Protein AF-A0A1H1LET4-F1 (afdb_monomer_lite)

Secondary structure (DSSP, 8-state):
-PPPHHHHHHHHHHHT-HHHHHHHHHHHHHHHHH-SSHHHHHHHHHHHHHHHHHHHTTT-HHHHHHHTT-------HHHHHHHHHHHSPPPPP----PPP-

Sequence (101 aa):
MSLNRYEQALFDYWDKQPDERRHWQAKVVGTARLSAAPGEAARTLERELWEHFTERSPHVPALRELSAGGLRRVSLLNLAEHLLRLWGPPPKPKKPASPPG

pLDDT: mean 88.92, std 10.52, range [54.69, 96.88]

Radius of gyration: 16.02 Å; chains: 1; bounding box: 55×26×35 Å

Structure (mmCIF, N/CA/C/O backbone):
data_AF-A0A1H1LET4-F1
#
_entry.id   AF-A0A1H1LET4-F1
#
loop_
_atom_site.group_PDB
_atom_site.id
_atom_site.type_symbol
_atom_site.label_atom_id
_atom_site.label_alt_id
_atom_site.label_comp_id
_atom_site.label_asym_id
_atom_site.label_entity_id
_atom_site.label_seq_id
_atom_site.pdbx_PDB_ins_code
_atom_site.Cartn_x
_atom_site.Cartn_y
_atom_site.Cartn_z
_atom_site.occupancy
_atom_site.B_iso_or_equiv
_atom_site.auth_seq_id
_atom_site.auth_comp_id
_atom_site.auth_asym_id
_atom_site.auth_atom_id
_atom_site.pdbx_PDB_model_num
ATOM 1 N N . MET A 1 1 ? 13.738 -7.435 4.382 1.00 64.94 1 MET A N 1
ATOM 2 C CA . MET A 1 1 ? 13.264 -6.199 5.041 1.00 64.94 1 MET A CA 1
ATOM 3 C C . MET A 1 1 ? 12.026 -6.546 5.830 1.00 64.94 1 MET A C 1
ATOM 5 O O . MET A 1 1 ? 11.208 -7.292 5.308 1.00 64.94 1 MET A O 1
ATOM 9 N N . SER A 1 2 ? 11.936 -6.064 7.066 1.00 87.38 2 SER A N 1
ATOM 10 C CA . SER A 1 2 ? 10.733 -6.216 7.887 1.00 87.38 2 SER A CA 1
ATOM 11 C C . SER A 1 2 ? 9.764 -5.080 7.574 1.00 87.38 2 SER A C 1
ATOM 13 O O . SER A 1 2 ? 10.212 -3.954 7.356 1.00 87.38 2 SER A O 1
ATOM 15 N N . LEU A 1 3 ? 8.464 -5.371 7.558 1.00 93.44 3 LEU A N 1
ATOM 16 C CA . LEU A 1 3 ? 7.424 -4.349 7.458 1.00 93.44 3 LEU A CA 1
ATOM 17 C C . LEU A 1 3 ? 7.245 -3.665 8.820 1.00 93.44 3 LEU A C 1
ATOM 19 O O . LEU A 1 3 ? 7.339 -4.310 9.866 1.00 93.44 3 LEU A O 1
ATOM 23 N N . ASN A 1 4 ? 7.012 -2.354 8.816 1.00 93.31 4 ASN A N 1
ATOM 24 C CA . ASN A 1 4 ? 6.574 -1.624 10.001 1.00 93.31 4 ASN A CA 1
ATOM 25 C C . ASN A 1 4 ? 5.079 -1.887 10.282 1.00 93.31 4 ASN A C 1
ATOM 27 O O . ASN A 1 4 ? 4.376 -2.476 9.466 1.00 93.31 4 ASN A O 1
ATOM 31 N N . ARG A 1 5 ? 4.558 -1.425 11.426 1.00 93.06 5 ARG A N 1
ATOM 32 C CA . ARG A 1 5 ? 3.158 -1.687 11.820 1.00 93.06 5 ARG A CA 1
ATOM 33 C C . ARG A 1 5 ? 2.099 -1.175 10.828 1.00 93.06 5 ARG A C 1
ATOM 35 O O . ARG A 1 5 ? 1.063 -1.809 10.691 1.00 93.06 5 ARG A O 1
ATOM 42 N N . TYR A 1 6 ? 2.346 -0.053 10.145 1.00 93.88 6 TYR A N 1
ATOM 43 C CA . TYR A 1 6 ? 1.421 0.507 9.149 1.00 93.88 6 TYR A CA 1
ATOM 44 C C . TYR A 1 6 ? 1.442 -0.320 7.869 1.00 93.88 6 TYR A C 1
ATOM 46 O O . TYR A 1 6 ? 0.398 -0.662 7.323 1.00 93.88 6 TYR A O 1
ATOM 54 N N . GLU A 1 7 ? 2.648 -0.674 7.430 1.00 95.38 7 GLU A N 1
ATOM 55 C CA . GLU A 1 7 ? 2.885 -1.534 6.276 1.00 95.38 7 GLU A CA 1
ATOM 56 C C . GLU A 1 7 ? 2.263 -2.920 6.472 1.00 95.38 7 GLU A C 1
ATOM 58 O O . GLU A 1 7 ? 1.563 -3.410 5.589 1.00 95.38 7 GLU A O 1
ATOM 63 N N . GLN A 1 8 ? 2.469 -3.521 7.646 1.00 95.38 8 GLN A N 1
ATOM 64 C CA . GLN A 1 8 ? 1.907 -4.821 7.993 1.00 95.38 8 GLN A CA 1
ATOM 65 C C . GLN A 1 8 ? 0.379 -4.768 8.044 1.00 95.38 8 GLN A C 1
ATOM 67 O O . GLN A 1 8 ? -0.275 -5.588 7.412 1.00 95.38 8 GLN A O 1
ATOM 72 N N . ALA A 1 9 ? -0.202 -3.772 8.721 1.00 95.00 9 ALA A N 1
ATOM 73 C CA . ALA A 1 9 ? -1.654 -3.658 8.830 1.00 95.00 9 ALA A CA 1
ATOM 74 C C . ALA A 1 9 ? -2.336 -3.466 7.467 1.00 95.00 9 ALA A C 1
ATOM 76 O O . ALA A 1 9 ? -3.395 -4.046 7.230 1.00 95.00 9 ALA A O 1
ATOM 77 N N . LEU A 1 10 ? -1.734 -2.682 6.562 1.00 95.00 10 LEU A N 1
ATOM 78 C CA . LEU A 1 10 ? -2.259 -2.506 5.207 1.00 95.00 10 LEU A CA 1
ATOM 79 C C . LEU A 1 10 ? -2.169 -3.805 4.395 1.00 95.00 10 LEU A C 1
ATOM 81 O O . LEU A 1 10 ? -3.113 -4.163 3.694 1.00 95.00 10 LEU A O 1
ATOM 85 N N . PHE A 1 11 ? -1.056 -4.528 4.521 1.00 95.06 11 PHE A N 1
ATOM 86 C CA . PHE A 1 11 ? -0.871 -5.809 3.849 1.00 95.06 11 PHE A CA 1
ATOM 87 C C . PHE A 1 11 ? -1.861 -6.875 4.350 1.00 95.06 11 PHE A C 1
ATOM 89 O O . PHE A 1 11 ? -2.522 -7.528 3.542 1.00 95.06 11 PHE A O 1
ATOM 96 N N . ASP A 1 12 ? -2.031 -6.992 5.669 1.00 94.81 12 ASP A N 1
ATOM 97 C CA . ASP A 1 12 ? -2.961 -7.936 6.304 1.00 94.81 12 ASP A CA 1
ATOM 98 C C . ASP A 1 12 ? -4.424 -7.612 5.980 1.00 94.81 12 ASP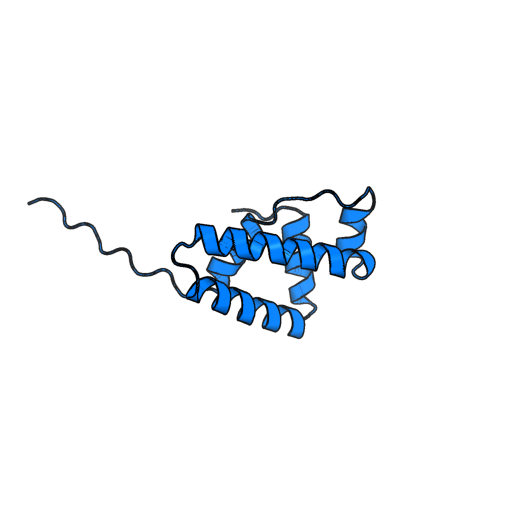 A C 1
ATOM 100 O O . ASP A 1 12 ? -5.269 -8.503 5.861 1.00 94.81 12 ASP A O 1
ATOM 104 N N . TYR A 1 13 ? -4.742 -6.327 5.827 1.00 94.44 13 TYR A N 1
ATOM 105 C CA . TYR A 1 13 ? -6.059 -5.879 5.400 1.00 94.44 13 TYR A CA 1
ATOM 106 C C . TYR A 1 13 ? -6.421 -6.415 4.005 1.00 94.44 13 TYR A C 1
ATOM 108 O O . TYR A 1 13 ? -7.531 -6.917 3.817 1.00 94.44 13 TYR A O 1
ATOM 116 N N . TRP A 1 14 ? -5.490 -6.387 3.046 1.00 94.12 14 TRP A N 1
ATOM 117 C CA . TRP A 1 14 ? -5.747 -6.917 1.703 1.00 94.12 14 TRP A CA 1
ATOM 118 C C . TRP A 1 14 ? -5.909 -8.428 1.650 1.00 94.12 14 TRP A C 1
ATOM 120 O O . TRP A 1 14 ? -6.585 -8.929 0.754 1.00 94.12 14 TRP A O 1
ATOM 130 N N . ASP A 1 15 ? -5.333 -9.174 2.592 1.00 91.00 15 ASP A N 1
ATOM 131 C CA . ASP A 1 15 ? -5.552 -10.621 2.657 1.00 91.00 15 ASP A CA 1
ATOM 132 C C . ASP A 1 15 ? -7.037 -10.960 2.876 1.00 91.00 15 ASP A C 1
ATOM 134 O O . ASP A 1 15 ? -7.549 -11.946 2.352 1.00 91.00 15 ASP A O 1
ATOM 138 N N . LYS A 1 16 ? -7.762 -10.062 3.552 1.00 93.25 16 LYS A N 1
ATOM 139 C CA . LYS A 1 16 ? -9.206 -10.162 3.805 1.00 93.25 16 LYS A CA 1
ATOM 140 C C . LYS A 1 16 ? -10.067 -9.534 2.699 1.00 93.25 16 LYS A C 1
ATOM 142 O O . LYS A 1 16 ? -11.286 -9.663 2.746 1.00 93.25 16 LYS A O 1
ATOM 147 N N . GLN A 1 17 ? -9.456 -8.855 1.724 1.00 94.12 17 GLN A N 1
ATOM 148 C CA . GLN A 1 17 ? -10.117 -8.085 0.659 1.00 94.12 17 GLN A CA 1
ATOM 149 C C . GLN A 1 17 ? -9.565 -8.510 -0.718 1.00 94.12 17 GLN A C 1
ATOM 151 O O . GLN A 1 17 ? -8.726 -7.813 -1.300 1.00 94.12 17 GLN A O 1
ATOM 156 N N . PRO A 1 18 ? -10.001 -9.660 -1.267 1.00 93.88 18 PRO A N 1
ATOM 157 C CA . PRO A 1 18 ? -9.383 -10.255 -2.453 1.00 93.88 18 PRO A CA 1
ATOM 158 C C . PRO A 1 18 ? -9.476 -9.372 -3.704 1.00 93.88 18 PRO A C 1
ATOM 160 O O . PRO A 1 18 ? -8.554 -9.375 -4.520 1.00 93.88 18 PRO A O 1
ATOM 163 N N . ASP A 1 19 ? -10.548 -8.593 -3.853 1.00 96.06 19 ASP A N 1
ATOM 164 C CA . ASP A 1 19 ? -10.713 -7.696 -5.000 1.00 96.06 19 ASP A CA 1
ATOM 165 C C . ASP A 1 19 ? -9.760 -6.499 -4.929 1.00 96.06 19 ASP A C 1
ATOM 167 O O . ASP A 1 19 ? -9.106 -6.169 -5.921 1.00 96.06 19 ASP A O 1
ATOM 171 N N . GLU A 1 20 ? -9.584 -5.906 -3.744 1.00 95.12 20 GLU A N 1
ATOM 172 C CA . GLU A 1 20 ? -8.583 -4.852 -3.545 1.00 95.12 20 GLU A CA 1
ATOM 173 C C . GLU A 1 20 ? -7.168 -5.391 -3.738 1.00 95.12 20 GLU A C 1
ATOM 175 O O . GLU A 1 20 ? -6.354 -4.768 -4.419 1.00 95.12 20 GLU A O 1
ATOM 180 N N . ARG A 1 21 ? -6.881 -6.591 -3.226 1.00 95.94 21 ARG A N 1
ATOM 181 C CA . ARG A 1 21 ? -5.595 -7.254 -3.455 1.00 95.94 21 ARG A CA 1
ATOM 182 C C . ARG A 1 21 ? -5.306 -7.425 -4.945 1.00 95.94 21 ARG A C 1
ATOM 184 O O . ARG A 1 21 ? -4.195 -7.130 -5.381 1.00 95.94 21 ARG A O 1
ATOM 191 N N . ARG A 1 22 ? -6.286 -7.871 -5.737 1.00 96.44 22 ARG A N 1
ATOM 192 C CA . ARG A 1 22 ? -6.152 -8.011 -7.199 1.00 96.44 22 ARG A CA 1
ATOM 193 C C . ARG A 1 22 ? -5.928 -6.667 -7.885 1.00 96.44 22 ARG A C 1
ATOM 195 O O . ARG A 1 22 ? -5.073 -6.577 -8.766 1.00 96.44 22 ARG A O 1
ATOM 202 N N . HIS A 1 23 ? -6.647 -5.623 -7.468 1.00 96.00 23 HIS A N 1
ATOM 203 C CA . HIS A 1 23 ? -6.422 -4.261 -7.955 1.00 96.00 23 HIS A CA 1
ATOM 204 C C . HIS A 1 23 ? -4.968 -3.824 -7.721 1.00 96.00 23 HIS A C 1
ATOM 206 O O . HIS A 1 23 ? -4.287 -3.384 -8.652 1.00 96.00 23 HIS A O 1
ATOM 212 N N . TRP A 1 24 ? -4.459 -4.018 -6.503 1.00 96.62 24 TRP A N 1
ATOM 213 C CA . TRP A 1 24 ? -3.084 -3.672 -6.150 1.00 96.62 24 TRP A CA 1
ATOM 214 C C . TRP A 1 24 ? -2.044 -4.527 -6.866 1.00 96.62 24 TRP A C 1
ATOM 216 O O . TRP A 1 24 ? -1.032 -3.993 -7.310 1.00 96.62 24 TRP A O 1
ATOM 226 N N . GLN A 1 25 ? -2.302 -5.817 -7.070 1.00 96.44 25 GLN A N 1
ATOM 227 C CA . GLN A 1 25 ? -1.455 -6.678 -7.898 1.00 96.44 25 GLN A CA 1
ATOM 228 C C . GLN A 1 25 ? -1.317 -6.137 -9.322 1.00 96.44 25 GLN A C 1
ATOM 230 O O . GLN A 1 25 ? -0.199 -5.965 -9.809 1.00 96.44 25 GLN A O 1
ATOM 235 N N . ALA A 1 26 ? -2.439 -5.824 -9.976 1.00 96.06 26 ALA A N 1
ATOM 236 C CA . ALA A 1 26 ? -2.434 -5.284 -11.332 1.00 96.06 26 ALA A CA 1
ATOM 237 C C . ALA A 1 26 ? -1.671 -3.953 -11.404 1.00 96.06 26 ALA A C 1
ATOM 239 O O . ALA A 1 26 ? -0.850 -3.751 -12.302 1.00 96.06 26 ALA A O 1
ATOM 240 N N . LYS A 1 27 ? -1.883 -3.078 -10.418 1.00 95.94 27 LYS A N 1
ATOM 241 C CA . LYS A 1 27 ? -1.196 -1.792 -10.310 1.00 95.94 27 LYS A CA 1
ATOM 242 C C . LYS A 1 27 ? 0.311 -1.948 -10.101 1.00 95.94 27 LYS A C 1
ATOM 244 O O . LYS A 1 27 ? 1.084 -1.348 -10.839 1.00 95.94 27 LYS A O 1
ATOM 249 N N . VAL A 1 28 ? 0.745 -2.810 -9.180 1.00 95.94 28 VAL A N 1
ATOM 250 C CA . VAL A 1 28 ? 2.168 -3.103 -8.934 1.00 95.94 28 VAL A CA 1
ATOM 251 C C . VAL A 1 28 ? 2.848 -3.634 -10.195 1.00 95.94 28 VAL A C 1
ATOM 253 O O . VAL A 1 28 ? 3.925 -3.158 -10.553 1.00 95.94 28 VAL A O 1
ATOM 256 N N . VAL A 1 29 ? 2.210 -4.565 -10.910 1.00 94.88 29 VAL A N 1
ATOM 257 C CA . VAL A 1 29 ? 2.725 -5.088 -12.186 1.00 94.88 29 VAL A CA 1
ATOM 258 C C . VAL A 1 29 ? 2.822 -3.982 -13.240 1.00 94.88 29 VAL A C 1
ATOM 260 O O . VAL A 1 29 ? 3.838 -3.892 -13.932 1.00 94.88 29 VAL A O 1
ATOM 263 N N . GLY A 1 30 ? 1.799 -3.131 -13.357 1.00 94.56 30 GLY A N 1
ATOM 264 C CA . GLY A 1 30 ? 1.794 -1.981 -14.262 1.00 94.56 30 GLY A CA 1
ATOM 265 C C . GLY A 1 30 ? 2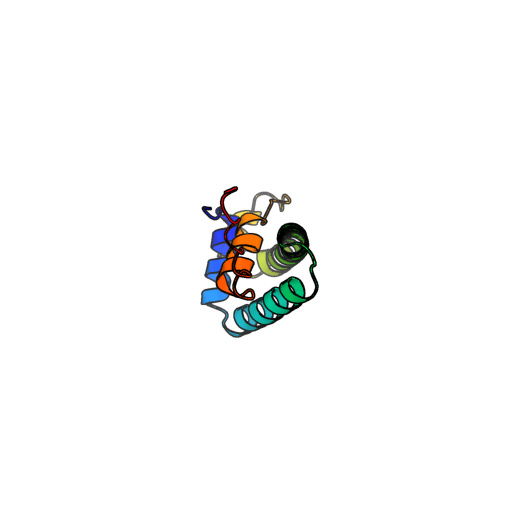.947 -1.019 -13.976 1.00 94.56 30 GLY A C 1
ATOM 266 O O . GLY A 1 30 ? 3.768 -0.757 -14.855 1.00 94.56 30 GLY A O 1
ATOM 267 N N . THR A 1 31 ? 3.077 -0.571 -12.727 1.00 94.56 31 THR A N 1
ATOM 268 C CA . THR A 1 31 ? 4.130 0.361 -12.300 1.00 94.56 31 THR A CA 1
ATOM 269 C C . THR A 1 31 ? 5.524 -0.229 -12.489 1.00 94.56 31 THR A C 1
ATOM 271 O O . THR A 1 31 ? 6.430 0.462 -12.959 1.00 94.56 31 THR A O 1
ATOM 274 N N . ALA A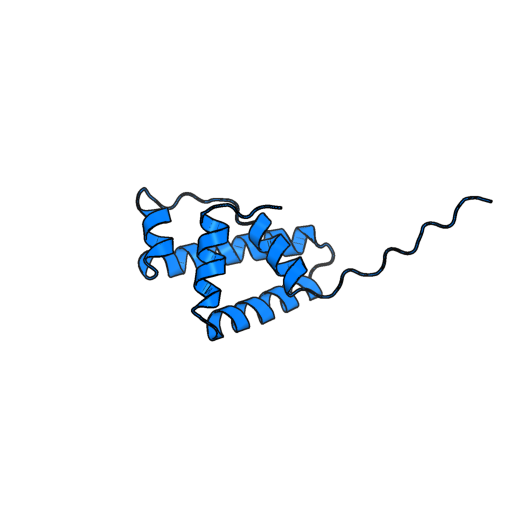 1 32 ? 5.707 -1.519 -12.196 1.00 92.12 32 ALA A N 1
ATOM 275 C CA . ALA A 1 32 ? 6.985 -2.199 -12.386 1.00 92.12 32 ALA A CA 1
ATOM 276 C C . ALA A 1 32 ? 7.401 -2.293 -13.862 1.00 92.12 32 ALA A C 1
ATOM 278 O O . ALA A 1 32 ? 8.589 -2.222 -14.164 1.00 92.12 32 ALA A O 1
ATOM 279 N N . ARG A 1 33 ? 6.442 -2.450 -14.785 1.00 90.56 33 ARG A N 1
ATOM 280 C CA . ARG A 1 33 ? 6.712 -2.505 -16.233 1.00 90.56 33 ARG A CA 1
ATOM 281 C C . ARG A 1 33 ? 7.049 -1.141 -16.828 1.00 90.56 33 ARG A C 1
ATOM 283 O O . ARG A 1 33 ? 7.837 -1.079 -17.764 1.00 90.56 33 ARG A O 1
ATOM 290 N N . LEU A 1 34 ? 6.439 -0.077 -16.308 1.00 89.69 34 LEU A N 1
ATOM 291 C CA . LEU A 1 34 ? 6.642 1.292 -16.791 1.00 89.69 34 LEU A CA 1
ATOM 292 C C . LEU A 1 34 ? 7.913 1.944 -16.232 1.00 89.69 34 LEU A C 1
ATOM 294 O O . LEU A 1 34 ? 8.425 2.891 -16.820 1.00 89.69 34 LEU A O 1
ATOM 298 N N . SER A 1 35 ? 8.426 1.451 -15.105 1.00 87.31 35 SER A N 1
ATOM 299 C CA . SER A 1 35 ? 9.590 2.042 -14.443 1.00 87.31 35 SER A CA 1
ATOM 300 C C . SER A 1 35 ? 10.903 1.493 -14.999 1.00 87.31 35 SER A C 1
ATOM 302 O O . SER A 1 35 ? 11.101 0.281 -15.081 1.00 87.31 35 SER A O 1
ATOM 304 N N . ALA A 1 36 ? 11.848 2.384 -15.304 1.00 78.25 36 ALA A N 1
ATOM 305 C CA . ALA A 1 36 ? 13.190 2.003 -15.746 1.00 78.25 36 ALA A CA 1
ATOM 306 C C . ALA A 1 36 ? 14.056 1.456 -14.595 1.00 78.25 36 ALA A C 1
ATOM 308 O O . ALA A 1 36 ? 14.917 0.601 -14.815 1.00 78.25 36 ALA A O 1
ATOM 309 N N . ALA A 1 37 ? 13.810 1.921 -13.363 1.00 84.25 37 ALA A N 1
ATOM 310 C CA . ALA A 1 37 ? 14.545 1.522 -12.168 1.00 84.25 37 ALA A CA 1
ATOM 311 C C . ALA A 1 37 ? 13.612 0.988 -11.058 1.00 84.25 37 ALA A C 1
ATOM 313 O O . ALA A 1 37 ? 12.592 1.614 -10.755 1.00 84.25 37 ALA A O 1
ATOM 314 N N . PRO A 1 38 ? 13.983 -0.105 -10.356 1.00 82.75 38 PRO A N 1
ATOM 315 C CA . PRO A 1 38 ? 13.188 -0.645 -9.248 1.00 82.75 38 PRO A CA 1
ATOM 316 C C . PRO A 1 38 ? 12.914 0.363 -8.121 1.00 82.75 38 PRO A C 1
ATOM 318 O O . PRO A 1 38 ? 11.833 0.362 -7.538 1.00 82.75 38 PRO A O 1
ATOM 321 N N . GLY A 1 39 ? 13.871 1.251 -7.830 1.00 88.69 39 GLY A N 1
ATOM 322 C CA . GLY A 1 39 ? 13.707 2.280 -6.799 1.00 88.69 39 GLY A CA 1
ATOM 323 C C . GLY A 1 39 ? 12.692 3.367 -7.169 1.00 88.69 39 GLY A C 1
ATOM 324 O O . GLY A 1 39 ? 12.032 3.915 -6.288 1.00 88.69 39 GLY A O 1
ATOM 325 N N . GLU A 1 40 ? 12.526 3.671 -8.458 1.00 92.75 40 GLU A N 1
ATOM 326 C CA . GLU A 1 40 ? 11.500 4.613 -8.927 1.00 92.75 40 GLU A CA 1
ATOM 327 C C . GLU A 1 40 ? 10.103 4.001 -8.851 1.00 92.75 40 GLU A C 1
ATOM 329 O O . GLU A 1 40 ? 9.170 4.659 -8.380 1.00 92.75 40 GLU A O 1
ATOM 334 N N . ALA A 1 41 ? 9.977 2.720 -9.219 1.00 93.94 41 ALA A N 1
ATOM 335 C CA . ALA A 1 41 ? 8.738 1.967 -9.054 1.00 93.94 41 ALA A CA 1
ATOM 336 C C . ALA A 1 41 ? 8.300 1.951 -7.583 1.00 93.94 41 ALA A C 1
ATOM 338 O O . ALA A 1 41 ? 7.146 2.246 -7.275 1.00 93.94 41 ALA A O 1
ATOM 339 N N . ALA A 1 42 ? 9.237 1.672 -6.669 1.00 95.12 42 ALA A N 1
ATOM 340 C CA . ALA A 1 42 ? 8.962 1.606 -5.237 1.00 95.12 42 ALA A CA 1
ATOM 341 C C . ALA A 1 42 ? 8.501 2.959 -4.675 1.00 95.12 42 ALA A C 1
ATOM 343 O O . ALA A 1 42 ? 7.524 3.012 -3.936 1.00 95.12 42 ALA A O 1
ATOM 344 N N . ARG A 1 43 ? 9.146 4.067 -5.064 1.00 95.50 43 ARG A N 1
ATOM 345 C CA . ARG A 1 43 ? 8.729 5.417 -4.643 1.00 95.50 43 ARG A CA 1
ATOM 346 C C . ARG A 1 43 ? 7.384 5.836 -5.223 1.00 95.50 43 ARG A C 1
ATOM 348 O O . ARG A 1 43 ? 6.660 6.588 -4.583 1.00 95.50 43 ARG A O 1
ATOM 355 N N . THR A 1 44 ? 7.066 5.401 -6.438 1.00 95.81 44 THR A N 1
ATOM 356 C CA . THR A 1 44 ? 5.762 5.680 -7.050 1.00 95.81 44 THR A CA 1
ATOM 357 C C . THR A 1 44 ? 4.660 4.932 -6.317 1.00 95.81 44 THR A C 1
ATOM 359 O O . THR A 1 44 ? 3.694 5.554 -5.886 1.00 95.81 44 THR A O 1
ATOM 362 N N . LEU A 1 45 ? 4.869 3.640 -6.062 1.00 96.69 45 LEU A N 1
ATOM 363 C CA . LEU A 1 45 ? 3.951 2.840 -5.261 1.00 96.69 45 LEU A CA 1
ATOM 364 C C . LEU A 1 45 ? 3.814 3.378 -3.834 1.00 96.69 45 LEU A C 1
ATOM 366 O O . LEU A 1 45 ? 2.697 3.480 -3.357 1.00 96.69 45 LEU A O 1
ATOM 370 N N . GLU A 1 46 ? 4.897 3.784 -3.166 1.00 96.62 46 GLU A N 1
ATOM 371 C CA . GLU A 1 46 ? 4.839 4.337 -1.801 1.00 96.62 46 GLU A CA 1
ATOM 372 C C . GLU A 1 46 ? 3.856 5.508 -1.676 1.00 96.62 46 GLU A C 1
ATOM 374 O O . GLU A 1 46 ? 3.102 5.567 -0.702 1.00 96.62 46 GLU A O 1
ATOM 379 N N . ARG A 1 47 ? 3.805 6.400 -2.674 1.00 95.88 47 ARG A N 1
ATOM 380 C CA . ARG A 1 47 ? 2.859 7.523 -2.674 1.00 95.88 47 ARG A CA 1
ATOM 381 C C . ARG A 1 47 ? 1.415 7.048 -2.779 1.00 95.88 47 ARG A C 1
ATOM 383 O O . ARG A 1 47 ? 0.592 7.464 -1.970 1.00 95.88 47 ARG A O 1
ATOM 390 N N . GLU A 1 48 ? 1.135 6.146 -3.713 1.00 96.81 48 GLU A N 1
ATOM 391 C CA . GLU A 1 48 ? -0.213 5.604 -3.910 1.00 96.81 48 GLU A CA 1
ATOM 392 C C . GLU A 1 48 ? -0.673 4.753 -2.716 1.00 96.81 48 GLU A C 1
ATOM 394 O O . GLU A 1 48 ? -1.835 4.798 -2.317 1.00 96.81 48 GLU A O 1
ATOM 399 N N . LEU A 1 49 ? 0.242 3.999 -2.101 1.00 96.88 49 LEU A N 1
ATOM 400 C CA . LEU A 1 49 ? -0.026 3.237 -0.882 1.00 96.88 49 LEU A CA 1
ATOM 401 C C . LEU A 1 49 ? -0.421 4.159 0.270 1.00 96.88 49 LEU A C 1
ATOM 403 O O . LEU A 1 49 ? -1.325 3.831 1.036 1.00 96.88 49 LEU A O 1
ATOM 407 N N . TRP A 1 50 ? 0.240 5.313 0.392 1.00 96.12 50 TRP A N 1
ATOM 408 C CA . TRP A 1 50 ? -0.091 6.292 1.421 1.00 96.12 50 TRP A CA 1
ATOM 409 C C . TRP A 1 50 ? -1.483 6.897 1.208 1.00 96.12 50 TRP A C 1
ATOM 411 O O . TRP A 1 50 ? -2.250 7.034 2.164 1.00 96.12 50 TRP A O 1
ATOM 421 N N . GLU A 1 51 ? -1.830 7.228 -0.035 1.00 95.69 51 GLU A N 1
ATOM 422 C CA . GLU A 1 51 ? -3.165 7.722 -0.397 1.00 95.69 51 GLU A CA 1
ATOM 423 C C . GLU A 1 51 ? -4.244 6.691 -0.062 1.00 95.69 51 GLU A C 1
ATOM 425 O O . GLU A 1 51 ? -5.224 7.010 0.608 1.00 95.69 51 GLU A O 1
ATOM 430 N N . HIS A 1 52 ? -4.016 5.430 -0.417 1.00 95.62 52 HIS A N 1
ATOM 431 C CA . HIS A 1 52 ? -4.948 4.352 -0.116 1.00 95.62 52 HIS A CA 1
ATOM 432 C C . HIS A 1 52 ? -5.080 4.063 1.378 1.00 95.62 52 HIS A C 1
ATOM 434 O O . HIS A 1 52 ? -6.192 3.872 1.869 1.00 95.62 52 HIS A O 1
ATOM 440 N N . PHE A 1 53 ? -3.970 4.076 2.122 1.00 95.06 53 PHE A N 1
ATOM 441 C CA . PHE A 1 53 ? -4.012 3.975 3.578 1.00 95.06 53 PHE A CA 1
ATOM 442 C C . PHE A 1 53 ? -4.873 5.096 4.167 1.00 95.06 53 PHE A C 1
ATOM 444 O O . PHE A 1 53 ? -5.732 4.830 5.001 1.00 95.06 53 PHE A O 1
ATOM 451 N N . THR A 1 54 ? -4.671 6.331 3.703 1.00 94.19 54 THR A N 1
ATOM 452 C CA . THR A 1 54 ? -5.412 7.519 4.152 1.00 94.19 54 THR A CA 1
ATOM 453 C C . THR A 1 54 ? -6.905 7.413 3.842 1.00 94.19 54 THR A C 1
ATOM 455 O O . THR A 1 54 ? -7.733 7.747 4.685 1.00 94.19 54 THR A O 1
ATOM 458 N N . GLU A 1 55 ? -7.262 6.920 2.655 1.00 94.81 55 GLU A N 1
ATOM 459 C CA . GLU A 1 55 ? -8.655 6.708 2.249 1.00 94.81 55 GLU A CA 1
ATOM 460 C C . GLU A 1 55 ? -9.330 5.613 3.088 1.00 94.81 55 GLU A C 1
ATOM 462 O O . GLU A 1 55 ? -10.489 5.739 3.477 1.00 94.81 55 GLU A O 1
ATOM 467 N N . ARG A 1 56 ? -8.613 4.523 3.387 1.00 93.81 56 ARG A N 1
ATOM 468 C CA . ARG A 1 56 ? -9.165 3.365 4.103 1.00 93.81 56 ARG A CA 1
ATOM 469 C C . ARG A 1 56 ? -9.124 3.504 5.621 1.00 93.81 56 ARG A C 1
ATOM 471 O O . ARG A 1 56 ? -9.950 2.884 6.295 1.00 93.81 56 ARG A O 1
ATOM 478 N N . SER A 1 57 ? -8.222 4.310 6.181 1.00 93.12 57 SER A N 1
ATOM 479 C CA . SER A 1 57 ? -8.035 4.408 7.632 1.00 93.12 57 SER A CA 1
ATOM 480 C C . SER A 1 57 ? -9.288 4.802 8.426 1.00 93.12 57 SER A C 1
ATOM 482 O O . SER A 1 57 ? -9.449 4.266 9.517 1.00 93.12 57 SER A O 1
ATOM 484 N N . PRO A 1 58 ? -10.229 5.637 7.941 1.00 92.38 58 PRO A N 1
ATOM 485 C CA . PRO A 1 58 ? -11.461 5.924 8.682 1.00 92.38 58 PRO A CA 1
ATOM 486 C C . PRO A 1 58 ? -12.426 4.731 8.760 1.00 92.38 58 PRO A C 1
ATOM 488 O O . PRO A 1 58 ? -13.213 4.630 9.704 1.00 92.38 58 PRO A O 1
ATOM 491 N N . HIS A 1 59 ? -12.367 3.830 7.776 1.00 92.69 59 HIS A N 1
ATOM 492 C CA . HIS A 1 59 ? -13.344 2.757 7.575 1.00 92.69 59 HIS A CA 1
ATOM 493 C C . HIS A 1 59 ? -12.860 1.394 8.076 1.00 92.69 59 HIS A C 1
ATOM 495 O O . HIS A 1 59 ? -13.674 0.546 8.435 1.00 92.69 59 HIS A O 1
ATOM 501 N N . VAL A 1 60 ? -11.546 1.176 8.118 1.00 93.00 60 VAL A N 1
ATOM 502 C CA . VAL A 1 60 ? -10.947 -0.106 8.500 1.00 93.00 60 VAL A CA 1
ATOM 503 C C . VAL A 1 60 ? -10.441 -0.020 9.941 1.00 93.00 60 VAL A C 1
ATOM 505 O O . VAL A 1 60 ? -9.460 0.686 10.175 1.00 93.00 60 VAL A O 1
ATOM 508 N N . PRO A 1 61 ? -11.031 -0.749 10.914 1.00 91.75 61 PRO A N 1
ATOM 509 C CA . PRO A 1 61 ? -10.673 -0.622 12.330 1.00 91.75 61 PRO A CA 1
ATOM 510 C C . PRO A 1 61 ? -9.170 -0.742 12.619 1.00 91.75 61 PRO A C 1
ATOM 512 O O . PRO A 1 61 ? -8.617 0.113 13.303 1.00 91.75 61 PRO A O 1
ATOM 515 N N . ALA A 1 62 ? -8.497 -1.727 12.014 1.00 90.81 62 ALA A N 1
ATOM 516 C CA . ALA A 1 62 ? -7.059 -1.948 12.192 1.00 90.81 62 ALA A CA 1
ATOM 517 C C . ALA A 1 62 ? -6.192 -0.775 11.695 1.00 90.81 62 ALA A C 1
ATOM 519 O O . ALA A 1 62 ? -5.157 -0.469 12.281 1.00 90.81 62 ALA A O 1
ATOM 520 N N . LEU A 1 63 ? -6.613 -0.091 10.627 1.00 92.88 63 LEU A N 1
ATOM 521 C CA . LEU A 1 63 ? -5.913 1.088 10.109 1.00 92.88 63 LEU A CA 1
ATOM 522 C C . LEU A 1 63 ? -6.289 2.344 10.909 1.00 92.88 63 LEU A C 1
ATOM 524 O O . LEU A 1 63 ? -5.444 3.203 11.158 1.00 92.88 63 LEU A O 1
ATOM 528 N N . ARG A 1 64 ? -7.545 2.428 11.364 1.00 92.31 64 ARG A N 1
ATOM 529 C CA . ARG A 1 64 ? -8.067 3.536 12.166 1.00 92.31 64 ARG A CA 1
ATOM 530 C C . ARG A 1 64 ? -7.299 3.705 13.465 1.00 92.31 64 ARG A C 1
ATOM 532 O O . ARG A 1 64 ? -6.905 4.822 13.791 1.00 92.31 64 ARG A O 1
ATOM 539 N N . GLU A 1 65 ? -7.047 2.609 14.175 1.00 90.94 65 GLU A N 1
ATOM 540 C CA . GLU A 1 65 ? -6.293 2.605 15.436 1.00 90.94 65 GLU A CA 1
ATOM 541 C C . GLU A 1 65 ? -4.883 3.181 15.267 1.00 90.94 65 GLU A C 1
ATOM 543 O O . GLU A 1 65 ? -4.414 3.950 16.105 1.00 90.94 65 GLU A O 1
ATOM 548 N N . LEU A 1 66 ? -4.238 2.906 14.133 1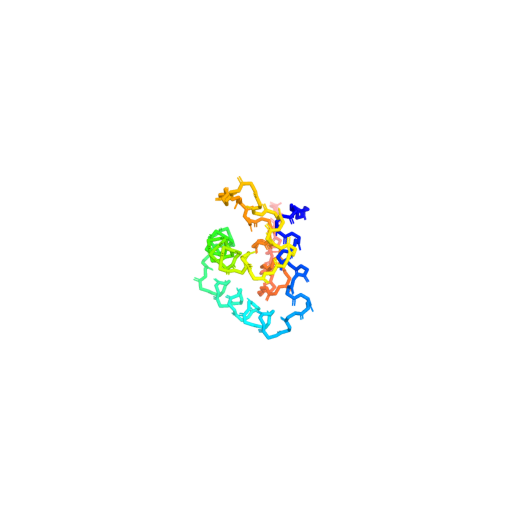.00 88.81 66 LEU A N 1
ATOM 549 C CA . LEU A 1 66 ? -2.925 3.460 13.803 1.00 88.81 66 LEU A CA 1
ATOM 550 C C . LEU A 1 66 ? -2.961 4.968 13.506 1.00 88.81 66 LEU A C 1
ATOM 552 O O . LEU A 1 66 ? -1.934 5.635 13.623 1.00 88.81 66 LEU A O 1
ATOM 556 N N . SER A 1 67 ? -4.130 5.504 13.147 1.00 85.44 67 SER A N 1
ATOM 557 C CA . SER A 1 67 ? -4.360 6.928 12.864 1.00 85.44 67 SER A CA 1
ATOM 558 C C . SER A 1 67 ? -4.981 7.715 14.029 1.00 85.44 67 SER A C 1
ATOM 560 O O . SER A 1 67 ? -5.158 8.927 13.917 1.00 85.44 67 SER A O 1
ATOM 562 N N . ALA A 1 68 ? -5.289 7.061 15.156 1.00 78.69 68 ALA A N 1
ATOM 563 C CA . ALA A 1 68 ? -6.091 7.624 16.250 1.00 78.69 68 ALA A CA 1
ATOM 564 C C . ALA A 1 68 ? -5.475 8.861 16.943 1.00 78.69 68 ALA A C 1
ATOM 566 O O . ALA A 1 68 ? -6.190 9.618 17.591 1.00 78.69 68 ALA A O 1
ATOM 567 N N . GLY A 1 69 ? -4.166 9.096 16.786 1.00 73.56 69 GLY A N 1
ATOM 568 C CA . GLY A 1 69 ? -3.454 10.284 17.286 1.00 73.56 69 GLY A CA 1
ATOM 569 C C . GLY A 1 69 ? -3.231 11.388 16.244 1.00 73.56 69 GLY A C 1
ATOM 570 O O . GLY A 1 69 ? -2.431 12.291 16.479 1.00 73.56 69 GLY A O 1
ATOM 571 N N . GLY A 1 70 ? -3.886 11.295 15.084 1.00 76.25 70 GLY A N 1
ATOM 572 C CA . GLY A 1 70 ? -3.645 12.142 13.919 1.00 76.25 70 GLY A CA 1
ATOM 573 C C . GLY A 1 70 ? -2.827 11.423 12.846 1.00 76.25 70 GLY A C 1
ATOM 574 O O . GLY A 1 70 ? -1.886 10.676 13.128 1.00 76.25 70 GLY A O 1
ATOM 575 N N . LEU A 1 71 ? -3.193 11.649 11.583 1.00 78.81 71 LEU A N 1
ATOM 576 C CA . LEU A 1 71 ? -2.579 10.973 10.447 1.00 78.81 71 LEU A CA 1
ATOM 577 C C . LEU A 1 71 ? -1.245 11.639 10.076 1.00 78.81 71 LEU A C 1
ATOM 579 O O . LEU A 1 71 ? -1.188 12.579 9.286 1.00 78.81 71 LEU A O 1
ATOM 583 N N . ARG A 1 72 ? -0.144 11.154 10.655 1.00 83.19 72 ARG A N 1
ATOM 584 C CA . ARG A 1 72 ? 1.208 11.569 10.260 1.00 83.19 72 ARG A CA 1
ATOM 585 C C . ARG A 1 72 ? 1.683 10.730 9.079 1.00 83.19 72 ARG A C 1
ATOM 587 O O . ARG A 1 72 ? 1.681 9.505 9.175 1.00 83.19 72 ARG A O 1
ATOM 594 N N . ARG A 1 73 ? 2.177 11.380 8.018 1.00 87.31 73 ARG A N 1
ATOM 595 C CA . ARG A 1 73 ? 2.815 10.678 6.894 1.00 87.31 73 ARG A CA 1
ATOM 596 C C . ARG A 1 73 ? 3.960 9.794 7.388 1.00 87.31 73 ARG A C 1
ATOM 598 O O . ARG A 1 73 ? 4.906 10.291 8.003 1.00 87.31 73 ARG A O 1
ATOM 605 N N . VAL A 1 74 ? 3.869 8.500 7.093 1.00 90.75 74 VAL A N 1
ATOM 606 C CA . VAL A 1 74 ? 4.933 7.516 7.316 1.00 90.75 74 VAL A CA 1
ATOM 607 C C . VAL A 1 74 ? 5.377 6.920 5.988 1.00 90.75 74 VAL A C 1
ATOM 609 O O . VAL A 1 74 ? 4.602 6.857 5.039 1.00 90.75 74 VAL A O 1
ATOM 612 N N . SER A 1 75 ? 6.633 6.482 5.929 1.00 92.75 75 SER A N 1
ATOM 613 C CA . SER A 1 75 ? 7.138 5.769 4.760 1.00 92.75 75 SER A CA 1
ATOM 614 C C . SER A 1 75 ? 6.513 4.376 4.690 1.00 92.75 75 SER A C 1
ATOM 616 O O . SER A 1 75 ? 6.581 3.616 5.661 1.00 92.75 75 SER A O 1
ATOM 618 N N . LEU A 1 76 ? 5.941 4.054 3.530 1.00 96.00 76 LEU A N 1
ATOM 619 C CA . LEU A 1 76 ? 5.471 2.713 3.163 1.00 96.00 76 LEU A CA 1
ATOM 620 C C . LEU A 1 76 ? 6.398 2.062 2.121 1.00 96.00 76 LEU A C 1
ATOM 622 O O . LEU A 1 76 ? 5.982 1.223 1.320 1.00 96.00 76 LEU A O 1
ATOM 626 N N . LEU A 1 77 ? 7.661 2.499 2.081 1.00 96.69 77 LEU A N 1
ATOM 627 C CA . LEU A 1 77 ? 8.617 2.073 1.064 1.00 96.69 77 LEU A CA 1
ATOM 628 C C . LEU A 1 77 ? 8.990 0.591 1.192 1.00 96.69 77 LEU A C 1
ATOM 630 O O . LEU A 1 77 ? 9.147 -0.070 0.166 1.00 96.69 77 LEU A O 1
ATOM 634 N N . ASN A 1 78 ? 9.096 0.040 2.408 1.00 96.69 78 ASN A N 1
ATOM 635 C CA . ASN A 1 78 ? 9.409 -1.383 2.555 1.00 96.69 78 ASN A CA 1
ATOM 636 C C . ASN A 1 78 ? 8.245 -2.238 2.056 1.00 96.69 78 ASN A C 1
ATOM 638 O O . ASN A 1 78 ? 8.491 -3.273 1.438 1.00 96.69 78 ASN A O 1
ATOM 642 N N . LEU A 1 79 ? 6.999 -1.798 2.269 1.00 96.88 79 LEU A N 1
ATOM 643 C CA . LEU A 1 79 ? 5.833 -2.446 1.674 1.00 96.88 79 LEU A CA 1
ATOM 644 C C . LEU A 1 79 ? 5.894 -2.366 0.150 1.00 96.88 79 LEU A C 1
ATOM 646 O O . LEU A 1 79 ? 5.795 -3.398 -0.502 1.00 96.88 79 LEU A O 1
ATOM 650 N N . ALA A 1 80 ? 6.130 -1.187 -0.426 1.00 96.75 80 ALA A N 1
ATOM 651 C CA . ALA A 1 80 ? 6.244 -1.034 -1.877 1.00 96.75 80 ALA A CA 1
ATOM 652 C C . ALA A 1 80 ? 7.302 -1.976 -2.482 1.00 96.75 80 ALA A C 1
ATOM 654 O O . ALA A 1 80 ? 7.032 -2.689 -3.450 1.00 96.75 80 ALA A O 1
ATOM 655 N N . GLU A 1 81 ? 8.493 -2.037 -1.885 1.00 95.50 81 GLU A N 1
ATOM 656 C CA . GLU A 1 81 ? 9.544 -2.961 -2.310 1.00 95.50 81 GLU A CA 1
ATOM 657 C C . GLU A 1 81 ? 9.162 -4.430 -2.111 1.00 95.50 81 GLU A C 1
ATOM 659 O O . GLU A 1 81 ? 9.492 -5.276 -2.944 1.00 95.50 81 GLU A O 1
ATOM 664 N N . HIS A 1 82 ? 8.483 -4.755 -1.010 1.00 95.44 82 HIS A N 1
ATOM 665 C CA . HIS A 1 82 ? 7.997 -6.103 -0.745 1.00 95.44 82 HIS A CA 1
ATOM 666 C C . HIS A 1 82 ? 6.998 -6.547 -1.820 1.00 95.44 82 HIS A C 1
ATOM 668 O O . HIS A 1 82 ? 7.163 -7.622 -2.393 1.00 95.44 82 HIS A O 1
ATOM 674 N N . LEU A 1 83 ? 6.033 -5.694 -2.171 1.00 95.38 83 LEU A N 1
ATOM 675 C CA . LEU A 1 83 ? 5.047 -5.966 -3.216 1.00 95.38 83 LEU A CA 1
ATOM 676 C C . LEU A 1 83 ? 5.694 -6.119 -4.593 1.00 95.38 83 LEU A C 1
ATOM 678 O O . LEU A 1 83 ? 5.333 -7.025 -5.339 1.00 95.38 83 LEU A O 1
ATOM 682 N N . LEU A 1 84 ? 6.686 -5.289 -4.926 1.00 94.12 84 LEU A N 1
ATOM 683 C CA . LEU A 1 84 ? 7.441 -5.428 -6.174 1.00 94.12 84 LEU A CA 1
ATOM 684 C C . LEU A 1 84 ? 8.185 -6.764 -6.259 1.00 94.12 84 LEU A C 1
ATOM 686 O O . LEU A 1 84 ? 8.265 -7.343 -7.336 1.00 94.12 84 LEU A O 1
ATOM 690 N N . ARG A 1 85 ? 8.709 -7.278 -5.143 1.00 92.44 85 ARG A N 1
ATOM 691 C CA . ARG A 1 85 ? 9.336 -8.610 -5.107 1.00 92.44 85 ARG A CA 1
ATOM 692 C C . ARG A 1 85 ? 8.306 -9.738 -5.183 1.00 92.44 85 ARG A C 1
ATOM 694 O O . ARG A 1 85 ? 8.602 -10.773 -5.766 1.00 92.44 85 ARG A O 1
ATOM 701 N N . LEU A 1 86 ? 7.134 -9.549 -4.576 1.00 93.50 86 LEU A N 1
ATOM 702 C CA . LEU A 1 86 ? 6.100 -10.578 -4.467 1.00 93.50 86 LEU A CA 1
ATOM 703 C C . LEU A 1 86 ? 5.254 -10.716 -5.741 1.00 93.50 86 LEU A C 1
ATOM 705 O O . LEU A 1 86 ? 4.910 -11.828 -6.131 1.00 93.50 86 LEU A O 1
ATOM 709 N N . TRP A 1 87 ? 4.888 -9.596 -6.364 1.00 94.62 87 TRP A N 1
ATOM 710 C CA . TRP A 1 87 ? 3.963 -9.539 -7.505 1.00 94.62 87 TRP A CA 1
ATOM 711 C C . TRP A 1 87 ? 4.587 -8.950 -8.768 1.00 94.62 87 TRP A C 1
ATOM 713 O O . TRP A 1 87 ? 4.022 -9.099 -9.850 1.00 94.62 87 TRP A O 1
ATOM 723 N N . GLY A 1 88 ? 5.717 -8.252 -8.650 1.00 89.25 88 GLY A N 1
ATOM 724 C CA . GLY A 1 88 ? 6.404 -7.685 -9.803 1.00 89.25 88 GLY A CA 1
ATOM 725 C C . GLY A 1 88 ? 7.018 -8.757 -10.709 1.00 89.25 88 GLY A C 1
ATOM 726 O O . GLY A 1 88 ? 7.105 -9.934 -10.348 1.00 89.25 88 GLY A O 1
ATOM 727 N N . PRO A 1 89 ? 7.447 -8.363 -11.919 1.00 84.44 89 PRO A N 1
ATOM 728 C CA . PRO A 1 89 ? 8.124 -9.275 -12.826 1.00 84.44 89 PRO A CA 1
ATOM 729 C C . PRO A 1 89 ? 9.412 -9.812 -12.181 1.00 84.44 89 PRO A C 1
ATOM 731 O O . PRO A 1 89 ? 10.075 -9.079 -11.438 1.00 84.44 89 PRO A O 1
ATOM 734 N N . PRO A 1 90 ? 9.801 -11.065 -12.480 1.00 75.69 90 PRO A N 1
ATOM 735 C CA . PRO A 1 90 ? 11.012 -11.644 -11.922 1.00 75.69 90 PRO A CA 1
ATOM 736 C C . PRO A 1 90 ? 12.222 -10.759 -12.263 1.00 75.69 90 PRO A C 1
ATOM 738 O O . PRO A 1 90 ? 12.304 -10.227 -13.379 1.00 75.69 90 PRO A O 1
ATOM 741 N N . PRO A 1 91 ? 13.167 -10.578 -11.322 1.00 69.69 91 PRO A N 1
ATOM 742 C CA . PRO A 1 91 ? 14.346 -9.765 -11.571 1.00 69.69 91 PRO A CA 1
ATOM 743 C C . PRO A 1 91 ? 15.107 -10.329 -12.771 1.00 69.69 91 PRO A C 1
ATOM 745 O O . PRO A 1 91 ? 15.324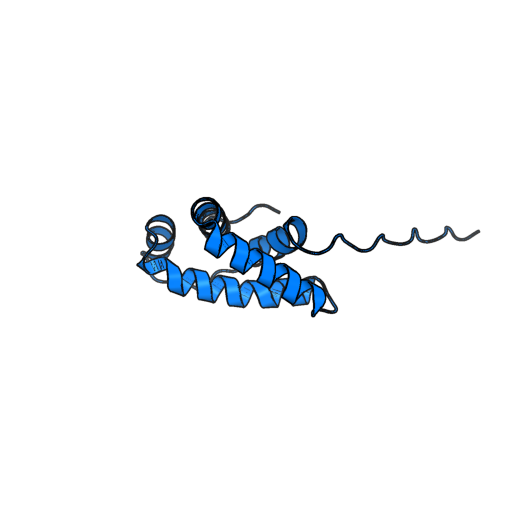 -11.539 -12.869 1.00 69.69 91 PRO A O 1
ATOM 748 N N . LYS A 1 92 ? 15.521 -9.450 -13.694 1.00 66.00 92 LYS A N 1
ATOM 749 C CA . LYS A 1 92 ? 16.344 -9.865 -14.836 1.00 66.00 92 LYS A CA 1
ATOM 750 C C . LYS A 1 92 ? 17.603 -10.559 -14.300 1.00 66.00 92 LYS A C 1
ATOM 752 O O . LYS A 1 92 ? 18.240 -10.003 -13.398 1.00 66.00 92 LYS A O 1
ATOM 757 N N . PRO A 1 93 ? 17.977 -11.737 -14.829 1.00 60.50 93 PRO A N 1
ATOM 758 C CA . PRO A 1 93 ? 19.181 -12.420 -14.386 1.00 60.50 93 PRO A CA 1
ATOM 759 C C . PRO A 1 93 ? 20.376 -11.482 -14.574 1.00 60.50 93 PRO A C 1
ATOM 761 O O . PRO A 1 93 ? 20.621 -10.976 -15.672 1.00 60.50 93 PRO A O 1
ATOM 764 N N . LYS A 1 94 ? 21.108 -11.215 -13.486 1.00 58.16 94 LYS A N 1
ATOM 765 C CA . LYS A 1 94 ? 22.397 -10.528 -13.571 1.00 58.16 94 LYS A CA 1
ATOM 766 C C . LYS A 1 94 ? 23.319 -11.447 -14.366 1.00 58.16 94 LYS A C 1
ATOM 768 O O . LYS A 1 94 ? 23.627 -12.538 -13.893 1.00 58.16 94 LYS A O 1
ATOM 773 N N . LYS A 1 95 ? 23.729 -11.032 -15.571 1.00 54.69 95 LYS A N 1
ATOM 774 C CA . LYS A 1 95 ? 24.805 -11.725 -16.290 1.00 54.69 95 LYS A CA 1
ATOM 775 C C . LYS A 1 95 ? 25.998 -11.813 -15.330 1.00 54.69 95 LYS A C 1
ATOM 777 O O . LYS A 1 95 ? 26.385 -10.765 -14.805 1.00 54.69 95 LYS A O 1
ATOM 782 N N . PRO A 1 96 ? 26.537 -13.012 -15.049 1.00 58.31 96 PRO A N 1
ATOM 783 C CA . PRO A 1 96 ? 27.754 -13.114 -14.266 1.00 58.31 96 PRO A CA 1
ATOM 784 C C . PRO A 1 96 ? 28.826 -12.301 -14.989 1.00 58.31 96 PRO A C 1
ATOM 786 O O . PRO A 1 96 ? 29.016 -12.454 -16.197 1.00 58.31 96 PRO A O 1
ATOM 789 N N . ALA A 1 97 ? 29.450 -11.373 -14.266 1.00 66.06 97 ALA A N 1
ATOM 790 C CA . ALA A 1 97 ? 30.606 -10.657 -14.773 1.00 66.06 97 ALA A CA 1
ATOM 791 C C . ALA A 1 97 ? 31.670 -11.711 -15.097 1.00 66.06 97 ALA A C 1
ATOM 793 O O . ALA A 1 97 ? 32.088 -12.453 -14.208 1.00 66.06 97 ALA A O 1
ATOM 794 N N . SER A 1 98 ? 32.030 -11.836 -16.375 1.00 61.72 98 SER A N 1
ATOM 795 C CA . SER A 1 98 ? 33.121 -12.708 -16.800 1.00 61.72 98 SER A CA 1
ATOM 796 C C . SER A 1 98 ? 34.374 -12.359 -15.988 1.00 61.72 98 SER A C 1
ATOM 798 O O . SER A 1 98 ? 34.688 -11.169 -15.881 1.00 61.72 98 SER A O 1
ATOM 800 N N . PRO A 1 99 ? 35.075 -13.341 -15.396 1.00 66.06 99 PRO A N 1
ATOM 801 C CA . PRO A 1 99 ? 36.355 -13.074 -14.755 1.00 66.06 99 PRO A CA 1
ATOM 802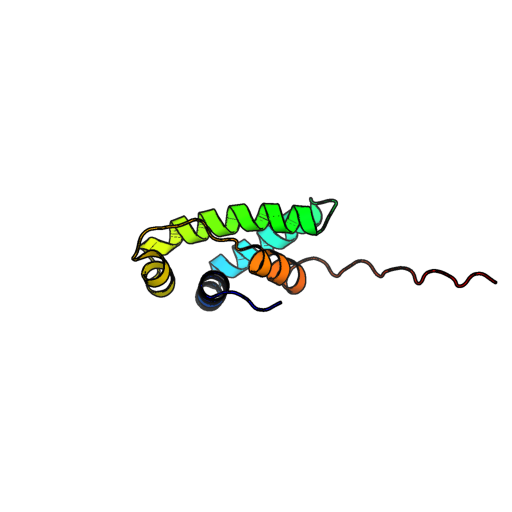 C C . PRO A 1 99 ? 37.330 -12.516 -15.803 1.00 66.06 99 PRO A C 1
ATOM 804 O O . PRO A 1 99 ? 37.294 -12.986 -16.945 1.00 66.06 99 PRO A O 1
ATOM 807 N N . PRO A 1 100 ? 38.186 -11.537 -15.462 1.00 73.94 100 PRO A N 1
ATOM 808 C CA . PRO A 1 100 ? 39.305 -11.192 -16.327 1.00 73.94 100 PRO A CA 1
ATOM 809 C C . PRO A 1 100 ? 40.227 -12.418 -16.426 1.00 73.94 100 PRO A C 1
ATOM 811 O O . PRO A 1 100 ? 40.594 -12.995 -15.401 1.00 73.94 100 PRO A O 1
ATOM 814 N N . GLY A 1 101 ? 40.500 -12.846 -17.660 1.00 69.75 101 GLY A N 1
ATOM 815 C CA . GLY A 1 101 ? 41.499 -13.868 -17.985 1.00 69.75 101 GLY A CA 1
ATOM 816 C C . GLY A 1 101 ? 42.888 -13.277 -18.154 1.00 69.75 101 GLY A C 1
ATOM 817 O O . GLY A 1 101 ? 42.981 -12.038 -18.317 1.00 69.75 101 GLY A O 1
#

Foldseek 3Di:
DDFDLLLVLLVVVCVVVVVVVVVVLVVLQVLLVPDPDLQVSLVVVQVVSLVVLVVCCVPDVSSVVVCVVHDDDDGSSVSSSVSCPVRYDDPDDDDPDDDDD